Protein AF-A0A822DIX0-F1 (afdb_monomer_lite)

Structure (mmCIF, N/CA/C/O backbone):
data_AF-A0A822DIX0-F1
#
_entry.id   AF-A0A822DIX0-F1
#
loop_
_atom_site.group_PDB
_atom_site.id
_atom_site.type_symbol
_atom_site.label_atom_id
_atom_site.label_alt_id
_atom_site.label_comp_id
_atom_site.label_asym_id
_atom_site.label_entity_id
_atom_site.label_seq_id
_atom_site.pdbx_PDB_ins_code
_atom_site.Cartn_x
_atom_site.Cartn_y
_atom_site.Cartn_z
_atom_site.occupancy
_atom_site.B_iso_or_equiv
_atom_site.auth_seq_id
_atom_site.auth_comp_id
_atom_site.auth_asym_id
_atom_site.auth_atom_id
_atom_site.pdbx_PDB_model_num
ATOM 1 N N . MET A 1 1 ? 8.328 6.422 -9.861 1.00 87.44 1 MET A N 1
ATOM 2 C CA . MET A 1 1 ? 7.036 5.882 -9.367 1.00 87.44 1 MET A CA 1
ATOM 3 C C . MET A 1 1 ? 5.861 6.855 -9.439 1.00 87.44 1 MET A C 1
ATOM 5 O O . MET A 1 1 ? 4.856 6.471 -10.015 1.00 87.44 1 MET A O 1
ATOM 9 N N . LYS A 1 2 ? 5.927 8.086 -8.893 1.00 89.56 2 LYS A N 1
ATOM 10 C CA . LYS A 1 2 ? 4.763 9.004 -8.893 1.00 89.56 2 LYS A CA 1
ATOM 11 C C . LYS A 1 2 ? 4.157 9.235 -10.283 1.00 89.56 2 LYS A C 1
ATOM 13 O O . LYS A 1 2 ? 2.970 9.009 -10.456 1.00 89.56 2 LYS A O 1
ATOM 18 N N . ASN A 1 3 ? 4.995 9.565 -11.266 1.00 94.19 3 ASN A N 1
ATOM 19 C CA . ASN A 1 3 ? 4.568 9.757 -12.654 1.00 94.19 3 ASN A CA 1
ATOM 20 C C . ASN A 1 3 ? 3.823 8.533 -13.235 1.00 94.19 3 ASN A C 1
ATOM 22 O O . ASN A 1 3 ? 2.795 8.702 -13.878 1.00 94.19 3 ASN A O 1
ATOM 26 N N . LEU A 1 4 ? 4.290 7.310 -12.945 1.00 95.88 4 LEU A N 1
ATOM 27 C CA . LEU A 1 4 ? 3.634 6.070 -13.386 1.00 95.88 4 LEU A CA 1
ATOM 28 C C . LEU A 1 4 ? 2.249 5.909 -12.742 1.00 95.88 4 LEU A C 1
ATOM 30 O O . LEU A 1 4 ? 1.285 5.598 -13.433 1.00 95.88 4 LEU A O 1
ATOM 34 N N . ASN A 1 5 ? 2.119 6.190 -11.443 1.00 93.38 5 ASN A N 1
ATOM 35 C CA . ASN A 1 5 ? 0.822 6.142 -10.758 1.00 93.38 5 ASN A CA 1
ATOM 36 C C . ASN A 1 5 ? -0.149 7.211 -11.261 1.00 93.38 5 ASN A C 1
ATOM 38 O O . ASN A 1 5 ? -1.331 6.916 -11.417 1.00 93.38 5 ASN A O 1
ATOM 42 N N . ASP A 1 6 ? 0.341 8.422 -11.538 1.00 95.56 6 ASP A N 1
ATOM 43 C CA . ASP A 1 6 ? -0.469 9.505 -12.107 1.00 95.56 6 ASP A CA 1
ATOM 44 C C . ASP A 1 6 ? -1.025 9.102 -13.493 1.00 95.56 6 ASP A C 1
ATOM 46 O O . ASP A 1 6 ? -2.139 9.473 -13.855 1.00 95.56 6 ASP A O 1
ATOM 50 N N . ARG A 1 7 ? -0.289 8.260 -14.235 1.00 97.25 7 ARG A N 1
ATOM 51 C CA . ARG A 1 7 ? -0.699 7.655 -15.517 1.00 97.25 7 ARG A CA 1
ATOM 52 C C . ARG A 1 7 ? -1.473 6.339 -15.380 1.00 97.25 7 ARG A C 1
ATOM 54 O O . ARG A 1 7 ? -1.798 5.719 -16.387 1.00 97.25 7 ARG A O 1
ATOM 61 N N . LYS A 1 8 ? -1.779 5.903 -14.153 1.00 97.06 8 LYS A N 1
ATOM 62 C CA . LYS A 1 8 ? -2.421 4.612 -13.836 1.00 97.06 8 LYS A CA 1
ATOM 63 C C . LYS A 1 8 ? -1.625 3.375 -14.283 1.00 97.06 8 LYS A C 1
ATOM 65 O O . LYS A 1 8 ? -2.162 2.273 -14.366 1.00 97.06 8 LYS A O 1
ATOM 70 N N . GLU A 1 9 ? -0.322 3.522 -14.509 1.00 98.06 9 GLU A N 1
ATOM 71 C CA . GLU A 1 9 ? 0.604 2.441 -14.863 1.00 98.06 9 GLU A CA 1
ATOM 72 C C . GLU A 1 9 ? 1.092 1.697 -13.603 1.00 98.06 9 GLU A C 1
ATOM 74 O O . GLU A 1 9 ? 2.290 1.546 -13.361 1.00 98.06 9 GLU A O 1
ATOM 79 N N . TYR A 1 10 ? 0.154 1.240 -12.768 1.00 98.00 10 TYR A N 1
ATOM 80 C CA . TYR A 1 10 ? 0.437 0.737 -11.417 1.00 98.00 10 TYR A CA 1
ATOM 81 C C . TYR A 1 10 ? 1.331 -0.506 -11.393 1.00 98.00 10 TYR A C 1
ATOM 83 O O . TYR A 1 10 ? 2.201 -0.610 -10.534 1.00 98.00 10 TYR A O 1
ATOM 91 N N . ARG A 1 11 ? 1.162 -1.436 -12.345 1.00 98.06 11 ARG A N 1
ATOM 92 C CA . ARG A 1 11 ? 2.018 -2.634 -12.431 1.00 98.06 11 ARG A CA 1
ATOM 93 C C . ARG A 1 11 ? 3.474 -2.256 -12.700 1.00 98.06 11 ARG A C 1
ATOM 95 O O . ARG A 1 11 ? 4.337 -2.641 -11.929 1.00 98.06 11 ARG A O 1
ATOM 102 N N . LYS A 1 12 ? 3.722 -1.374 -13.675 1.00 98.19 12 LYS A N 1
ATOM 103 C CA . LYS A 1 12 ? 5.071 -0.852 -13.953 1.00 98.19 12 LYS A CA 1
ATOM 104 C C . LYS A 1 12 ? 5.654 -0.087 -12.766 1.00 98.19 12 LYS A C 1
ATOM 106 O O . LYS A 1 12 ? 6.859 -0.116 -12.538 1.00 98.19 12 LYS A O 1
ATOM 111 N N . ALA A 1 13 ? 4.813 0.625 -12.012 1.00 98.00 13 ALA A N 1
ATOM 112 C CA . ALA A 1 13 ? 5.256 1.283 -10.791 1.00 98.00 13 ALA A CA 1
ATOM 113 C C . ALA A 1 13 ? 5.739 0.265 -9.747 1.00 98.00 13 ALA A C 1
ATOM 115 O O . ALA A 1 13 ? 6.766 0.510 -9.117 1.00 98.00 13 ALA A O 1
ATOM 116 N N . LEU A 1 14 ? 5.035 -0.860 -9.590 1.00 98.19 14 LEU A N 1
ATOM 117 C CA . LEU A 1 14 ? 5.433 -1.950 -8.699 1.00 98.19 14 LEU A CA 1
ATOM 118 C C . LEU A 1 14 ? 6.669 -2.703 -9.201 1.00 98.19 14 LEU A C 1
ATOM 120 O O . LEU A 1 14 ? 7.543 -3.000 -8.394 1.00 98.19 14 LEU A O 1
ATOM 124 N N . ASP A 1 15 ? 6.800 -2.931 -10.507 1.00 97.56 15 ASP A N 1
ATOM 125 C CA . ASP A 1 15 ? 8.010 -3.528 -11.086 1.00 97.56 15 ASP A CA 1
ATOM 126 C C . ASP A 1 15 ? 9.241 -2.669 -10.753 1.00 97.56 15 ASP A C 1
ATOM 128 O O . ASP A 1 15 ? 10.237 -3.164 -10.226 1.00 97.56 15 ASP A O 1
ATOM 132 N N . LEU A 1 16 ? 9.132 -1.347 -10.948 1.00 96.25 16 LEU A N 1
ATOM 133 C CA . LEU A 1 16 ? 10.181 -0.392 -10.586 1.00 96.25 16 LEU A CA 1
ATOM 134 C C . LEU A 1 16 ? 10.450 -0.362 -9.072 1.00 96.25 16 LEU A C 1
ATOM 136 O O . LEU A 1 16 ? 11.597 -0.211 -8.654 1.00 96.25 16 LEU A O 1
ATOM 140 N N . PHE A 1 17 ? 9.404 -0.476 -8.247 1.00 96.38 17 PHE A N 1
ATOM 141 C CA . PHE A 1 17 ? 9.546 -0.563 -6.794 1.00 96.38 17 PHE A CA 1
ATOM 142 C C . PHE A 1 17 ? 10.389 -1.776 -6.402 1.00 96.38 17 PHE A C 1
ATOM 144 O O . PHE A 1 17 ? 11.367 -1.618 -5.676 1.00 96.38 17 PHE A O 1
ATOM 151 N N . TYR A 1 18 ? 10.042 -2.962 -6.903 1.00 96.06 18 TYR A N 1
ATOM 152 C CA . TYR A 1 18 ? 10.745 -4.196 -6.571 1.00 96.06 18 TYR A CA 1
ATOM 153 C C . TYR A 1 18 ? 12.172 -4.217 -7.111 1.00 96.06 18 TYR A C 1
ATOM 155 O O . TYR A 1 18 ? 13.079 -4.654 -6.406 1.00 96.06 18 TYR A O 1
ATOM 163 N N . GLU A 1 19 ? 12.401 -3.689 -8.314 1.00 95.19 19 GLU A N 1
ATOM 164 C CA . GLU A 1 19 ? 13.752 -3.539 -8.854 1.00 95.19 19 GLU A CA 1
ATOM 165 C C . GLU A 1 19 ? 14.619 -2.656 -7.943 1.00 95.19 19 GLU A C 1
ATOM 167 O O . GLU A 1 19 ? 15.758 -3.002 -7.620 1.00 95.19 19 GLU A O 1
ATOM 172 N N . TYR A 1 20 ? 14.076 -1.521 -7.493 1.00 93.12 20 TYR A N 1
ATOM 173 C CA . TYR A 1 20 ? 14.794 -0.603 -6.617 1.00 93.12 20 TYR A CA 1
ATOM 174 C C . TYR A 1 20 ? 15.011 -1.192 -5.217 1.00 93.12 20 TYR A C 1
ATOM 176 O O . TYR A 1 20 ? 16.105 -1.085 -4.665 1.00 93.12 20 TYR A O 1
ATOM 184 N N . GLU A 1 21 ? 14.003 -1.870 -4.670 1.00 93.75 21 GLU A N 1
ATOM 185 C CA . GLU A 1 21 ? 14.070 -2.542 -3.372 1.00 93.75 21 GLU A CA 1
ATOM 186 C C . GLU A 1 21 ? 15.112 -3.667 -3.367 1.00 93.75 21 GLU A C 1
ATOM 188 O O . GLU A 1 21 ? 15.870 -3.797 -2.407 1.00 93.75 21 GLU A O 1
ATOM 193 N N . HIS A 1 22 ? 15.196 -4.440 -4.452 1.00 93.69 22 HIS A N 1
ATOM 194 C CA . HIS A 1 22 ? 16.198 -5.488 -4.622 1.00 93.69 22 HIS A CA 1
ATOM 195 C C . HIS A 1 22 ? 17.619 -4.914 -4.700 1.00 93.69 22 HIS A C 1
ATOM 197 O O . HIS A 1 22 ? 18.549 -5.484 -4.136 1.00 93.69 22 HIS A O 1
ATOM 203 N N . LYS A 1 23 ? 17.799 -3.780 -5.389 1.00 93.31 23 LYS A N 1
ATOM 204 C CA . LYS A 1 23 ? 19.115 -3.148 -5.557 1.00 93.31 23 LYS A CA 1
ATOM 205 C C . LYS A 1 23 ? 19.593 -2.428 -4.296 1.00 93.31 23 LYS A C 1
ATOM 207 O O . LYS A 1 23 ? 20.766 -2.528 -3.966 1.00 93.31 23 LYS A O 1
ATOM 212 N N . ASN A 1 24 ? 18.716 -1.679 -3.622 1.00 90.75 24 ASN A N 1
ATOM 213 C CA . ASN A 1 24 ? 19.090 -0.773 -2.529 1.00 90.75 24 ASN A CA 1
ATOM 214 C C . ASN A 1 24 ? 17.975 -0.646 -1.477 1.00 90.75 24 ASN A C 1
ATOM 216 O O . ASN A 1 24 ? 17.424 0.437 -1.262 1.00 90.75 24 ASN A O 1
ATOM 220 N N . LYS A 1 25 ? 17.645 -1.748 -0.794 1.00 83.19 25 LYS A N 1
ATOM 221 C CA . LYS A 1 25 ? 16.556 -1.809 0.200 1.00 83.19 25 LYS A CA 1
ATOM 222 C C . LYS A 1 25 ? 16.599 -0.692 1.256 1.00 83.19 25 LYS A C 1
ATOM 224 O O . LYS A 1 25 ? 15.554 -0.130 1.577 1.00 83.19 25 LYS A O 1
ATOM 229 N N . GLU A 1 26 ? 17.782 -0.355 1.768 1.00 85.06 26 GLU A N 1
ATOM 230 C CA . GLU A 1 26 ? 17.965 0.670 2.811 1.00 85.06 26 GLU A CA 1
ATOM 231 C C . GLU A 1 26 ? 17.688 2.100 2.312 1.00 85.06 26 GLU A C 1
ATOM 233 O O . GLU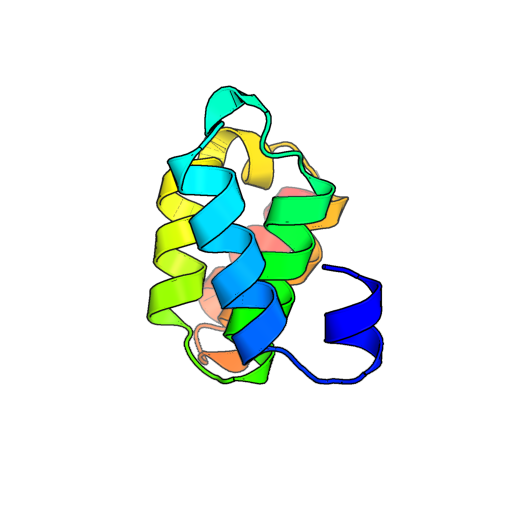 A 1 26 ? 17.362 2.983 3.100 1.00 85.06 26 GLU A O 1
ATOM 238 N N . MET A 1 27 ? 17.756 2.337 0.996 1.00 88.69 27 MET A N 1
ATOM 239 C CA . MET A 1 27 ? 17.514 3.656 0.393 1.00 88.69 27 MET A CA 1
ATOM 240 C C . MET A 1 27 ? 16.059 3.870 -0.042 1.00 88.69 27 MET A C 1
ATOM 242 O O . MET A 1 27 ? 15.709 4.936 -0.553 1.00 88.69 27 MET A O 1
ATOM 246 N N . ILE A 1 28 ? 15.188 2.876 0.158 1.00 93.19 28 ILE A N 1
ATOM 247 C CA . ILE A 1 28 ? 13.753 3.014 -0.098 1.00 93.19 28 ILE A CA 1
ATOM 248 C C . ILE A 1 28 ? 13.228 4.176 0.741 1.00 93.19 28 ILE A C 1
ATOM 250 O O . ILE A 1 28 ? 13.297 4.132 1.964 1.00 93.19 28 I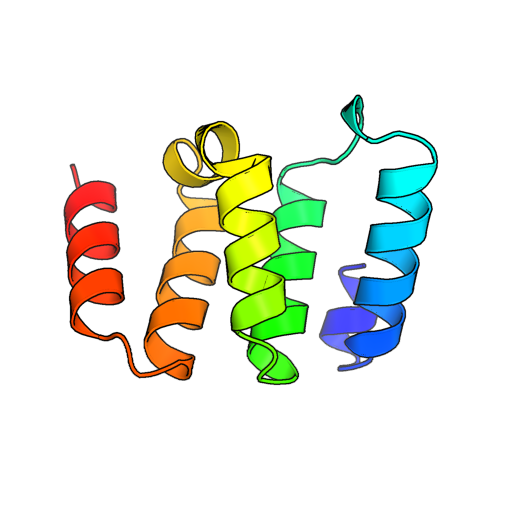LE A O 1
ATOM 254 N N . SER A 1 29 ? 12.688 5.216 0.108 1.00 93.25 29 SER A N 1
ATOM 255 C CA . SER A 1 29 ? 12.133 6.377 0.810 1.00 93.25 29 SER A CA 1
ATOM 256 C C . SER A 1 29 ? 10.658 6.182 1.169 1.00 93.25 29 SER A C 1
ATOM 258 O O . SER A 1 29 ? 9.945 5.378 0.568 1.00 93.25 29 SER A O 1
ATOM 260 N N . ASP A 1 30 ? 10.173 6.968 2.128 1.00 93.25 30 ASP A N 1
ATOM 261 C CA . ASP A 1 30 ? 8.769 6.956 2.559 1.00 93.25 30 ASP A CA 1
ATOM 262 C C . ASP A 1 30 ? 7.806 7.282 1.408 1.00 93.25 30 ASP A C 1
ATOM 264 O O . ASP A 1 30 ? 6.728 6.701 1.287 1.00 93.25 30 ASP A O 1
ATOM 268 N N . VAL A 1 31 ? 8.230 8.161 0.494 1.00 93.25 31 VAL A N 1
ATOM 269 C CA . VAL A 1 31 ? 7.483 8.489 -0.728 1.00 93.25 31 VAL A CA 1
ATOM 270 C C . VAL A 1 31 ? 7.357 7.266 -1.636 1.00 93.25 31 VAL A C 1
ATOM 272 O O . VAL A 1 31 ? 6.287 7.024 -2.193 1.00 93.25 31 VAL A O 1
ATOM 275 N N . VAL A 1 32 ? 8.426 6.483 -1.787 1.00 94.81 32 VAL A N 1
ATOM 276 C CA . VAL A 1 32 ? 8.425 5.261 -2.603 1.00 94.81 32 VAL A CA 1
ATOM 277 C C . VAL A 1 32 ? 7.488 4.212 -1.999 1.00 94.81 32 VAL A C 1
ATOM 279 O O . VAL A 1 32 ? 6.649 3.676 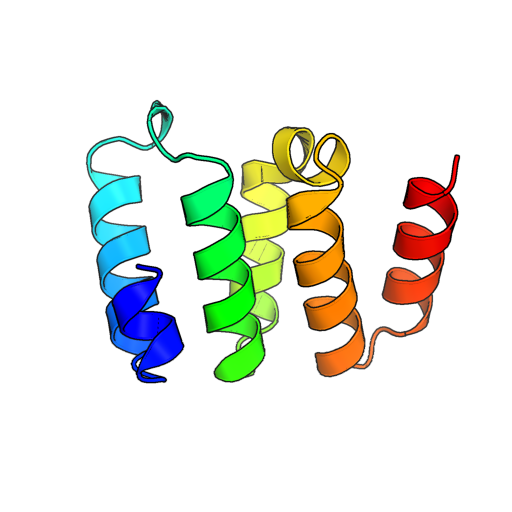-2.724 1.00 94.81 32 VAL A O 1
ATOM 282 N N . ILE A 1 33 ? 7.535 4.007 -0.677 1.00 95.38 33 ILE A N 1
ATOM 283 C CA . ILE A 1 33 ? 6.609 3.119 0.051 1.00 95.38 33 ILE A CA 1
ATOM 284 C C . ILE A 1 33 ? 5.158 3.569 -0.152 1.00 95.38 33 ILE A C 1
ATOM 286 O O . ILE A 1 33 ? 4.303 2.767 -0.528 1.00 95.38 33 ILE A O 1
ATOM 290 N N . ASN A 1 34 ? 4.875 4.864 0.023 1.00 95.88 34 ASN A N 1
ATOM 291 C CA . ASN A 1 34 ? 3.534 5.412 -0.167 1.00 95.88 34 ASN A CA 1
ATOM 292 C C . ASN A 1 34 ? 3.002 5.168 -1.587 1.00 95.88 34 ASN A C 1
ATOM 294 O O . ASN A 1 34 ? 1.845 4.793 -1.781 1.00 95.88 34 ASN A O 1
ATOM 298 N N . GLN A 1 35 ? 3.849 5.363 -2.602 1.00 96.94 35 GLN A N 1
ATOM 299 C CA . GLN A 1 35 ? 3.465 5.111 -3.987 1.00 96.94 35 GLN A CA 1
ATOM 300 C C . GLN A 1 35 ? 3.273 3.616 -4.274 1.00 96.94 35 GLN A C 1
ATOM 302 O O . GLN A 1 35 ? 2.382 3.279 -5.056 1.00 96.94 35 GLN A O 1
ATOM 307 N N . ALA A 1 36 ? 4.037 2.722 -3.644 1.00 97.44 36 ALA A N 1
ATOM 308 C CA . ALA A 1 36 ? 3.821 1.280 -3.752 1.00 97.44 36 ALA A CA 1
ATOM 309 C C . ALA A 1 36 ? 2.467 0.877 -3.153 1.00 97.44 36 ALA A C 1
ATOM 311 O O . ALA A 1 36 ? 1.665 0.261 -3.851 1.00 97.44 36 ALA A O 1
ATOM 312 N N . LEU A 1 37 ? 2.153 1.324 -1.929 1.00 97.19 37 LEU A N 1
ATOM 313 C CA . LEU A 1 37 ? 0.858 1.065 -1.283 1.00 97.19 37 LEU A CA 1
ATOM 314 C C . LEU A 1 37 ? -0.315 1.536 -2.149 1.00 97.19 37 LEU A C 1
ATOM 316 O O . LEU A 1 37 ? -1.236 0.767 -2.407 1.00 97.19 37 LEU A O 1
ATOM 320 N N . LYS A 1 38 ? -0.249 2.760 -2.692 1.00 96.88 38 LYS A N 1
ATOM 321 C CA . LYS A 1 38 ? -1.268 3.254 -3.635 1.00 96.88 38 LYS A CA 1
ATOM 322 C C . LYS A 1 38 ? -1.410 2.358 -4.864 1.00 96.88 38 LYS A C 1
ATOM 324 O O . LYS A 1 38 ? -2.529 2.161 -5.332 1.00 96.88 38 LYS A O 1
ATOM 329 N N . SER A 1 39 ? -0.305 1.844 -5.400 1.00 98.19 39 SER A N 1
ATOM 330 C CA . SER A 1 39 ? -0.329 0.970 -6.580 1.00 98.19 39 SER A CA 1
ATOM 331 C C . SER A 1 39 ? -1.032 -0.348 -6.267 1.00 98.19 39 SER A C 1
ATOM 333 O O . SER A 1 39 ? -1.961 -0.703 -6.987 1.00 98.19 39 SER A O 1
ATOM 335 N N . PHE A 1 40 ? -0.664 -1.005 -5.159 1.00 98.38 40 PHE A N 1
ATOM 336 C CA . PHE A 1 40 ? -1.310 -2.227 -4.665 1.00 98.38 40 PHE A CA 1
ATOM 337 C C . PHE A 1 40 ? -2.816 -2.050 -4.477 1.00 98.38 40 PHE A C 1
ATOM 339 O O . PHE A 1 40 ? -3.602 -2.838 -5.004 1.00 98.38 40 PHE A O 1
ATOM 346 N N . THR A 1 41 ? -3.227 -0.966 -3.813 1.00 97.62 41 THR A N 1
ATOM 347 C CA . THR A 1 41 ? -4.645 -0.651 -3.613 1.00 97.62 41 THR A CA 1
ATOM 348 C C . THR A 1 41 ? -5.389 -0.496 -4.941 1.00 97.62 41 THR A C 1
ATOM 350 O O . THR A 1 41 ? -6.468 -1.060 -5.106 1.00 97.62 41 THR A O 1
ATOM 353 N N . ASN A 1 42 ? -4.820 0.222 -5.918 1.00 97.62 42 ASN A N 1
ATOM 354 C CA . ASN A 1 42 ? -5.485 0.461 -7.206 1.00 97.62 42 ASN A CA 1
ATOM 355 C C . ASN A 1 42 ? -5.605 -0.799 -8.076 1.00 97.62 42 ASN A C 1
ATOM 357 O O . ASN A 1 42 ? -6.569 -0.922 -8.830 1.00 97.62 42 ASN A O 1
ATOM 361 N N . ILE A 1 43 ? -4.664 -1.742 -7.975 1.00 97.75 43 ILE A N 1
ATOM 362 C CA . ILE A 1 43 ? -4.759 -3.032 -8.681 1.00 97.75 43 ILE A CA 1
ATOM 363 C C . ILE A 1 43 ? -5.508 -4.104 -7.878 1.00 97.75 43 ILE A C 1
ATOM 365 O O . ILE A 1 43 ? -5.593 -5.241 -8.335 1.00 97.75 43 ILE A O 1
ATOM 369 N N . LYS A 1 44 ? -6.053 -3.745 -6.706 1.00 97.19 44 LYS A N 1
ATOM 370 C CA . LYS A 1 44 ? -6.751 -4.637 -5.766 1.00 97.19 44 LYS A CA 1
ATOM 371 C C . LYS A 1 44 ? -5.901 -5.809 -5.259 1.00 97.19 44 LYS A C 1
ATOM 373 O O . LYS A 1 44 ? -6.435 -6.829 -4.833 1.00 97.19 44 LYS A O 1
ATOM 378 N N . ASP A 1 45 ? -4.580 -5.654 -5.267 1.00 98.00 45 ASP A N 1
ATOM 379 C CA . ASP A 1 45 ? -3.657 -6.607 -4.650 1.00 98.00 45 ASP A CA 1
ATOM 380 C C . ASP A 1 45 ? -3.381 -6.183 -3.204 1.00 98.00 45 ASP A C 1
ATOM 382 O O . ASP A 1 45 ? -2.351 -5.601 -2.853 1.00 98.00 45 ASP A O 1
ATOM 386 N N . PHE A 1 46 ? -4.372 -6.431 -2.352 1.00 96.94 46 PHE A N 1
ATOM 387 C CA . PHE A 1 46 ? -4.322 -6.026 -0.950 1.00 96.94 46 PHE A CA 1
ATOM 388 C C . PHE A 1 46 ? -3.297 -6.832 -0.156 1.00 96.94 46 PHE A C 1
ATOM 390 O O . PHE A 1 46 ? -2.648 -6.283 0.729 1.00 96.94 46 PHE A O 1
ATOM 397 N N . GLN A 1 47 ? -3.105 -8.112 -0.488 1.00 96.38 47 GLN A N 1
ATOM 398 C CA . GLN A 1 47 ? -2.115 -8.955 0.183 1.00 96.38 47 GLN A CA 1
ATOM 399 C C . GLN A 1 47 ? -0.693 -8.452 -0.082 1.00 96.38 47 GLN A C 1
ATOM 401 O O . GLN A 1 47 ? 0.092 -8.339 0.861 1.00 96.38 47 GLN A O 1
ATOM 406 N N . GLY A 1 48 ? -0.385 -8.058 -1.323 1.00 97.12 48 GLY A N 1
ATOM 407 C CA . GLY A 1 48 ? 0.883 -7.417 -1.661 1.00 97.12 48 GLY A CA 1
ATOM 408 C C . GLY A 1 48 ? 1.107 -6.123 -0.875 1.00 97.12 48 GLY A C 1
ATOM 409 O O . GLY A 1 48 ? 2.151 -5.946 -0.243 1.00 97.12 48 GLY A O 1
ATOM 410 N N . GLY A 1 49 ? 0.100 -5.250 -0.800 1.00 96.81 49 GLY A N 1
ATOM 411 C CA . GLY A 1 49 ? 0.220 -4.015 -0.023 1.00 96.81 49 GLY A CA 1
ATOM 412 C C . GLY A 1 49 ? 0.351 -4.242 1.492 1.00 96.81 49 GLY A C 1
ATOM 413 O O . GLY A 1 49 ? 1.148 -3.563 2.140 1.00 96.81 49 GLY A O 1
ATOM 414 N N . LEU A 1 50 ? -0.338 -5.239 2.062 1.00 95.50 50 LEU A N 1
ATOM 415 C CA . LEU A 1 50 ? -0.173 -5.630 3.470 1.00 95.50 50 LEU A CA 1
ATOM 416 C C . LEU A 1 50 ? 1.203 -6.239 3.752 1.00 95.50 50 LEU A C 1
ATOM 418 O O . LEU A 1 50 ? 1.769 -6.012 4.824 1.00 95.50 50 LEU A O 1
ATOM 422 N N . HIS A 1 51 ? 1.770 -6.975 2.797 1.00 96.44 51 HIS A N 1
ATOM 423 C CA . HIS A 1 51 ? 3.137 -7.473 2.898 1.00 96.44 51 HIS A CA 1
ATOM 424 C C . HIS A 1 51 ? 4.142 -6.314 2.984 1.00 96.44 51 HIS A C 1
ATOM 426 O O . HIS A 1 51 ? 5.005 -6.316 3.866 1.00 96.44 51 HIS A O 1
ATOM 432 N N . ILE A 1 52 ? 3.991 -5.289 2.135 1.00 94.69 52 ILE A N 1
ATOM 433 C CA . ILE A 1 52 ? 4.808 -4.068 2.209 1.00 94.69 52 ILE A CA 1
ATOM 434 C C . ILE A 1 52 ? 4.600 -3.346 3.540 1.00 94.69 52 ILE A C 1
ATOM 436 O O . ILE A 1 52 ? 5.583 -2.947 4.164 1.00 94.69 52 ILE A O 1
ATOM 440 N N . PHE A 1 53 ? 3.357 -3.235 4.020 1.00 93.69 53 PHE A N 1
ATOM 441 C CA . PHE A 1 53 ? 3.093 -2.656 5.335 1.00 93.69 53 PHE A CA 1
ATOM 442 C C . PHE A 1 53 ? 3.860 -3.382 6.442 1.00 93.69 53 PHE A C 1
ATOM 444 O O . PHE A 1 53 ? 4.588 -2.747 7.196 1.00 93.69 53 PHE A O 1
ATOM 451 N N . LYS A 1 54 ? 3.768 -4.714 6.502 1.00 94.56 54 LYS A N 1
ATOM 452 C CA . LYS A 1 54 ? 4.474 -5.517 7.507 1.00 94.56 54 LYS A CA 1
ATOM 453 C C . LYS A 1 54 ? 5.993 -5.345 7.423 1.00 94.56 54 LYS A C 1
ATOM 455 O O . LYS A 1 54 ? 6.662 -5.306 8.450 1.00 94.56 54 LYS A O 1
ATOM 460 N N . LYS A 1 55 ? 6.541 -5.246 6.210 1.00 94.19 55 LYS A N 1
ATOM 461 C CA . LYS A 1 55 ? 7.982 -5.082 5.970 1.00 94.19 55 LYS A CA 1
ATOM 462 C C . LYS A 1 55 ? 8.515 -3.721 6.429 1.00 94.19 55 LYS A C 1
ATOM 464 O O . LYS A 1 55 ? 9.668 -3.641 6.845 1.00 94.19 55 LYS A O 1
ATOM 469 N N . TYR A 1 56 ? 7.689 -2.678 6.363 1.00 93.38 56 TYR A N 1
ATOM 470 C CA . TYR A 1 56 ? 8.058 -1.294 6.674 1.00 93.38 56 TYR A CA 1
ATOM 471 C C . TYR A 1 56 ? 7.225 -0.689 7.815 1.00 93.38 56 TYR A C 1
ATOM 473 O O . TYR A 1 56 ? 7.058 0.530 7.875 1.00 93.38 56 TYR A O 1
ATOM 481 N N . SER A 1 57 ? 6.698 -1.520 8.718 1.00 91.25 57 SER A N 1
ATOM 482 C CA . SER A 1 57 ? 5.682 -1.115 9.699 1.00 91.25 57 SER A CA 1
ATOM 483 C C . SER A 1 57 ? 6.131 0.060 10.561 1.00 91.25 57 SER A C 1
ATOM 485 O O . SER A 1 57 ? 5.417 1.052 10.643 1.00 91.25 57 SER A O 1
ATOM 487 N N . SER A 1 58 ? 7.357 0.020 11.090 1.00 90.25 58 SER A N 1
ATOM 488 C CA . SER A 1 58 ? 7.918 1.092 11.923 1.00 90.25 58 SER A CA 1
ATOM 489 C C . SER A 1 58 ? 7.975 2.446 11.213 1.00 90.25 58 SER A C 1
ATOM 491 O O . SER A 1 58 ? 7.815 3.485 11.843 1.00 90.25 58 SER A O 1
ATOM 493 N N . ARG A 1 59 ? 8.190 2.460 9.897 1.00 90.56 59 ARG A N 1
ATOM 494 C CA . ARG A 1 59 ? 8.240 3.696 9.105 1.00 90.56 59 ARG A CA 1
ATOM 495 C C . ARG A 1 59 ? 6.848 4.199 8.766 1.00 90.56 59 ARG A C 1
ATOM 497 O O . ARG A 1 59 ? 6.608 5.398 8.770 1.00 90.56 59 ARG A O 1
ATOM 504 N N . ILE A 1 60 ? 5.933 3.278 8.479 1.00 89.50 60 ILE A N 1
ATOM 505 C CA . ILE A 1 60 ? 4.559 3.607 8.101 1.00 89.50 60 ILE A CA 1
ATOM 506 C C . ILE A 1 60 ? 3.775 4.111 9.310 1.00 89.50 60 ILE A C 1
ATOM 508 O O . ILE A 1 60 ? 3.108 5.132 9.205 1.00 89.50 60 ILE A O 1
ATOM 512 N N . GLU A 1 61 ? 3.886 3.441 10.455 1.00 86.25 61 GLU A N 1
ATOM 513 C CA . GLU A 1 61 ? 3.164 3.798 11.682 1.00 86.25 61 GLU A CA 1
ATOM 514 C C . GLU A 1 61 ? 3.598 5.151 12.260 1.00 86.25 61 GLU A C 1
ATOM 516 O O . GLU A 1 61 ? 2.800 5.809 12.915 1.00 86.25 61 GLU A O 1
ATOM 521 N N . ASN A 1 62 ? 4.822 5.600 11.967 1.00 86.38 62 ASN A N 1
ATOM 522 C CA . ASN A 1 62 ? 5.340 6.899 12.407 1.00 86.38 62 ASN A CA 1
ATOM 523 C C . ASN A 1 62 ? 5.189 8.011 11.356 1.00 86.38 62 ASN A C 1
ATOM 52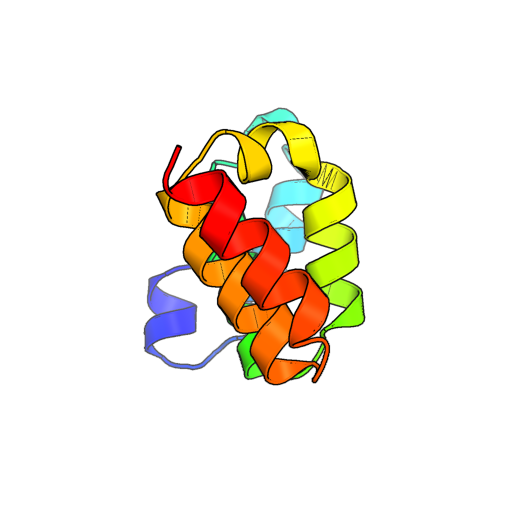5 O O . ASN A 1 62 ? 5.658 9.129 11.570 1.00 86.38 62 ASN A O 1
ATOM 529 N N . ASN A 1 63 ? 4.565 7.728 10.207 1.00 88.75 63 ASN A N 1
ATOM 530 C CA . ASN A 1 63 ? 4.442 8.690 9.120 1.00 88.75 63 ASN A CA 1
ATOM 531 C C . ASN A 1 63 ? 2.980 8.889 8.693 1.00 88.75 63 ASN A C 1
ATOM 533 O O . ASN A 1 63 ? 2.438 8.149 7.866 1.00 88.75 63 ASN A O 1
ATOM 537 N N . ASN A 1 64 ? 2.381 9.980 9.179 1.00 85.56 64 ASN A N 1
ATOM 538 C CA . ASN A 1 64 ? 1.005 10.388 8.870 1.00 85.56 64 ASN A CA 1
ATOM 539 C C . ASN A 1 64 ? 0.712 10.489 7.363 1.00 85.56 64 ASN A C 1
ATOM 541 O O . ASN A 1 64 ? -0.415 10.240 6.933 1.00 85.56 64 ASN A O 1
ATOM 545 N N . TYR A 1 65 ? 1.717 10.800 6.538 1.00 86.00 65 TYR A N 1
ATOM 546 C CA . TYR A 1 65 ? 1.556 10.853 5.085 1.00 86.00 65 TYR A CA 1
ATOM 547 C C . TYR A 1 65 ? 1.336 9.464 4.465 1.00 86.00 65 TYR A C 1
ATOM 549 O O . TYR A 1 65 ? 0.588 9.335 3.493 1.00 86.00 65 TYR A O 1
ATOM 557 N N . ILE A 1 66 ? 1.963 8.420 5.015 1.00 93.19 66 ILE A N 1
ATOM 558 C CA . ILE A 1 66 ? 1.817 7.045 4.518 1.00 93.19 66 ILE A CA 1
ATOM 559 C C . ILE A 1 66 ? 0.583 6.368 5.126 1.00 93.19 66 ILE A C 1
ATOM 561 O O . ILE A 1 66 ? -0.091 5.597 4.437 1.00 93.19 66 ILE A O 1
ATOM 565 N N . ILE A 1 67 ? 0.245 6.697 6.380 1.00 92.56 67 ILE A N 1
ATOM 566 C CA . ILE A 1 67 ? -0.926 6.160 7.091 1.00 92.56 67 ILE A CA 1
ATOM 567 C C . ILE A 1 67 ? -2.211 6.310 6.271 1.00 92.56 67 ILE A C 1
ATOM 569 O O . ILE A 1 67 ? -2.988 5.361 6.183 1.00 92.56 67 ILE A O 1
ATOM 573 N N . ALA A 1 68 ? -2.421 7.446 5.601 1.00 93.00 68 ALA A N 1
ATOM 574 C CA . ALA A 1 68 ? -3.603 7.650 4.762 1.00 93.00 68 ALA A CA 1
ATOM 575 C C . ALA A 1 68 ? -3.736 6.592 3.645 1.00 93.00 68 ALA A C 1
ATOM 577 O O . ALA A 1 68 ? -4.835 6.107 3.369 1.00 93.00 68 ALA A O 1
ATOM 578 N N . SER A 1 69 ? -2.623 6.184 3.027 1.00 94.44 69 SER A N 1
ATOM 579 C CA . SER A 1 69 ? -2.628 5.126 2.009 1.00 94.44 69 SER A CA 1
ATOM 580 C C . SER A 1 69 ? -2.866 3.742 2.607 1.00 94.44 69 SER A C 1
ATOM 582 O O . SER A 1 69 ? -3.506 2.913 1.961 1.00 94.44 69 SER A O 1
ATOM 584 N N . LEU A 1 70 ? -2.395 3.493 3.832 1.00 95.25 70 LEU A N 1
ATOM 585 C CA . LEU A 1 70 ? -2.673 2.254 4.561 1.00 95.25 70 LEU A CA 1
ATOM 586 C C . LEU A 1 70 ? -4.156 2.143 4.944 1.00 95.25 70 LEU A C 1
ATOM 588 O O . LEU A 1 70 ? -4.763 1.097 4.729 1.00 9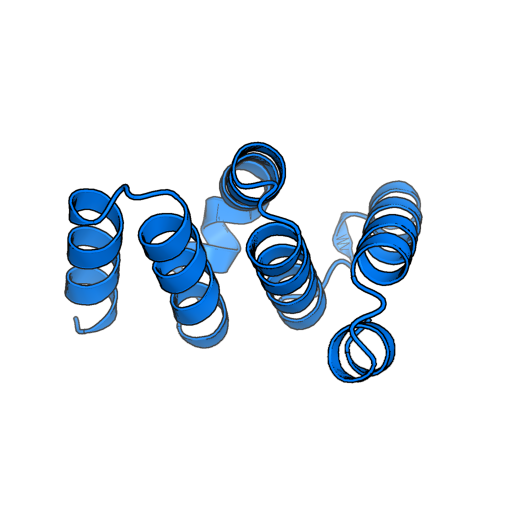5.25 70 LEU A O 1
ATOM 592 N N . ILE A 1 71 ? -4.755 3.225 5.450 1.00 95.31 71 ILE A N 1
ATOM 593 C 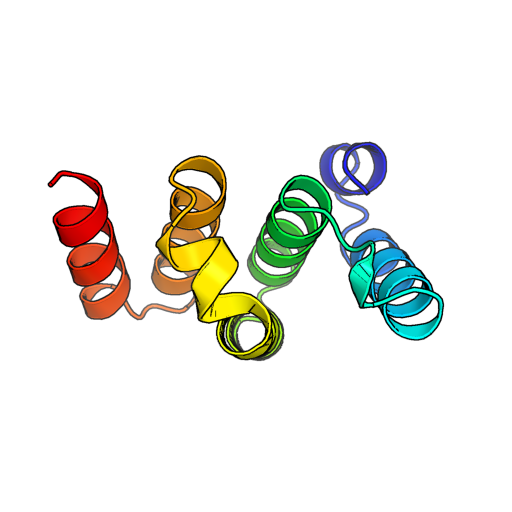CA . ILE A 1 71 ? -6.197 3.303 5.731 1.00 95.31 71 ILE A CA 1
ATOM 594 C C . ILE A 1 71 ? -6.979 3.019 4.449 1.00 95.31 71 ILE A C 1
ATOM 596 O O . ILE A 1 71 ? -7.858 2.161 4.443 1.00 95.31 71 ILE A O 1
ATOM 600 N N . HIS A 1 72 ? -6.621 3.679 3.342 1.00 95.69 72 HIS A N 1
ATOM 601 C CA . HIS A 1 72 ? -7.280 3.453 2.059 1.00 95.69 72 HIS A CA 1
ATOM 602 C C . HIS A 1 72 ? -7.155 1.997 1.589 1.00 95.69 72 HIS A C 1
ATOM 604 O O . HIS A 1 72 ? -8.123 1.440 1.077 1.00 95.69 72 HIS A O 1
ATOM 610 N N . LEU A 1 73 ? -5.999 1.358 1.792 1.00 96.00 73 LEU A N 1
ATOM 611 C CA . LEU A 1 73 ? -5.818 -0.058 1.482 1.00 96.00 73 LEU A CA 1
ATOM 612 C C . LEU A 1 73 ? -6.787 -0.946 2.276 1.00 96.00 73 LEU A C 1
ATOM 614 O O . LEU A 1 73 ? -7.467 -1.769 1.669 1.00 96.00 73 LEU A O 1
ATOM 618 N N . TYR A 1 74 ? -6.889 -0.751 3.594 1.00 96.94 74 TYR A N 1
ATOM 619 C CA . TYR A 1 74 ? -7.807 -1.523 4.439 1.00 96.94 74 TYR A CA 1
ATOM 620 C C . TYR A 1 74 ? -9.280 -1.270 4.096 1.00 96.94 74 TYR A C 1
ATOM 622 O O . TYR A 1 74 ? -10.078 -2.207 4.063 1.00 96.94 74 TYR A O 1
ATOM 630 N N . MET A 1 75 ? -9.642 -0.027 3.763 1.00 96.44 75 MET A N 1
ATOM 631 C CA . MET A 1 75 ? -10.989 0.295 3.284 1.00 96.44 75 MET A CA 1
ATOM 632 C C . MET A 1 75 ? -11.325 -0.461 1.995 1.00 96.44 75 MET A C 1
ATOM 634 O O . MET A 1 75 ? -12.390 -1.065 1.897 1.00 96.44 75 MET A O 1
ATOM 638 N N . GLN A 1 76 ? -10.415 -0.462 1.015 1.00 96.62 76 GLN A N 1
ATOM 639 C CA . GLN A 1 76 ? -10.629 -1.141 -0.269 1.00 96.62 76 GLN A CA 1
ATOM 640 C C . GLN A 1 76 ? -10.601 -2.668 -0.143 1.00 96.62 76 GLN A C 1
ATOM 642 O O . GLN A 1 76 ? -11.258 -3.351 -0.928 1.00 96.62 76 GLN A O 1
ATOM 647 N N . SER A 1 77 ? -9.889 -3.210 0.849 1.00 95.00 77 SER A N 1
ATOM 648 C CA . SER A 1 77 ? -9.905 -4.643 1.153 1.00 95.00 77 SER A CA 1
ATOM 649 C C . SER A 1 77 ? -11.133 -5.088 1.957 1.00 95.00 77 SER A C 1
ATOM 651 O O . SER A 1 77 ? -11.282 -6.282 2.202 1.00 95.00 77 SER A O 1
ATOM 653 N N . GLY A 1 78 ? -11.990 -4.156 2.393 1.00 94.94 78 GLY A N 1
ATOM 654 C CA . GLY A 1 78 ? -13.177 -4.428 3.209 1.00 94.94 78 GLY A CA 1
ATOM 655 C C . GLY A 1 78 ? -12.915 -4.592 4.711 1.00 94.94 78 GLY A C 1
ATOM 656 O O . GLY A 1 78 ? -13.850 -4.868 5.457 1.00 94.94 78 GLY A O 1
ATOM 657 N N . ASP A 1 79 ? -11.683 -4.388 5.186 1.00 95.88 79 ASP A N 1
ATOM 658 C CA . ASP A 1 79 ? -11.351 -4.450 6.618 1.00 95.88 79 ASP A CA 1
ATOM 659 C C . ASP A 1 79 ? -11.530 -3.066 7.260 1.00 95.88 79 ASP A C 1
ATOM 661 O O . ASP A 1 79 ? -10.584 -2.368 7.639 1.00 95.88 79 ASP A O 1
ATOM 665 N N . ILE A 1 80 ? -12.793 -2.640 7.321 1.00 96.31 80 ILE A N 1
ATOM 666 C CA . ILE A 1 80 ? -13.183 -1.308 7.798 1.00 96.31 80 ILE A CA 1
ATOM 667 C C . ILE A 1 80 ? -12.794 -1.110 9.268 1.00 96.31 80 ILE A C 1
ATOM 669 O O . ILE A 1 80 ? -12.335 -0.032 9.640 1.00 96.31 80 ILE A O 1
ATOM 673 N N . ASN A 1 81 ? -12.889 -2.166 10.080 1.00 97.12 81 ASN A N 1
ATOM 674 C CA . ASN A 1 81 ? -12.515 -2.131 11.492 1.00 97.12 81 ASN A CA 1
ATOM 675 C C . ASN A 1 81 ? -11.037 -1.758 11.670 1.00 97.12 81 ASN A C 1
ATOM 677 O O . ASN A 1 81 ? -10.708 -0.913 12.504 1.00 97.12 81 ASN A O 1
ATOM 681 N N . ARG A 1 82 ? -10.128 -2.341 10.874 1.00 94.75 82 ARG A N 1
ATOM 682 C CA . ARG A 1 82 ? -8.713 -1.947 10.926 1.00 94.75 82 ARG A CA 1
ATOM 683 C C . ARG A 1 82 ? -8.471 -0.543 10.398 1.00 94.75 82 ARG A C 1
ATOM 685 O O . ARG A 1 82 ? -7.665 0.179 10.984 1.00 94.75 82 ARG A O 1
ATOM 692 N N . ALA A 1 83 ? -9.157 -0.147 9.327 1.00 95.50 83 ALA A N 1
ATOM 693 C CA . ALA A 1 83 ? -9.058 1.212 8.804 1.00 95.50 83 ALA A CA 1
ATOM 694 C C . ALA A 1 83 ? -9.419 2.254 9.881 1.00 95.50 83 ALA A C 1
ATOM 696 O O . ALA A 1 83 ? -8.672 3.212 10.085 1.00 95.50 83 ALA A O 1
ATOM 697 N N . GLU A 1 84 ? -10.507 2.027 10.621 1.00 95.56 84 GLU A N 1
ATOM 698 C CA . GLU A 1 84 ? -10.955 2.894 11.713 1.00 95.56 84 GLU A CA 1
ATOM 699 C C . GLU A 1 84 ? -9.971 2.911 12.892 1.00 95.56 84 GLU A C 1
ATOM 701 O O . GLU A 1 84 ? -9.612 3.983 13.383 1.00 95.56 84 GLU A O 1
ATOM 706 N N . GLN A 1 85 ? -9.469 1.747 13.318 1.00 93.81 85 GLN A N 1
ATOM 707 C CA . GLN A 1 85 ? -8.473 1.661 14.393 1.00 93.81 85 GLN A CA 1
ATOM 708 C C . GLN A 1 85 ? -7.215 2.480 14.083 1.00 93.81 85 GLN A C 1
ATOM 710 O O . GLN A 1 85 ? -6.715 3.202 14.947 1.00 93.81 85 GLN A O 1
ATOM 715 N N . ILE A 1 86 ? -6.705 2.386 12.853 1.00 91.94 86 ILE A N 1
ATOM 716 C CA . ILE A 1 86 ? -5.509 3.121 12.421 1.00 91.94 86 ILE A CA 1
ATOM 717 C C . ILE A 1 86 ? -5.805 4.619 12.322 1.00 91.94 86 ILE A C 1
ATOM 719 O O . ILE A 1 86 ? -5.015 5.433 12.798 1.00 91.94 86 ILE A O 1
ATOM 723 N N . TYR A 1 87 ? -6.956 4.987 11.756 1.00 92.19 87 TYR A N 1
ATOM 724 C CA . TYR A 1 87 ? -7.385 6.379 11.665 1.00 92.19 87 TYR A CA 1
ATOM 725 C C . TYR A 1 87 ? -7.485 7.039 13.044 1.00 92.19 87 TYR A C 1
ATOM 727 O O . TYR A 1 87 ? -6.951 8.129 13.241 1.00 92.19 87 TYR A O 1
ATOM 735 N N . ASN A 1 88 ? -8.085 6.357 14.020 1.00 92.19 88 ASN A N 1
ATOM 736 C CA . ASN A 1 88 ? -8.201 6.868 15.384 1.00 92.19 88 ASN A CA 1
ATOM 737 C C . ASN A 1 88 ? -6.833 7.027 16.056 1.00 92.19 88 ASN A C 1
ATOM 739 O O . ASN A 1 88 ? -6.594 8.050 16.688 1.00 92.19 88 ASN A O 1
ATOM 743 N N . ARG A 1 89 ? -5.901 6.083 15.855 1.00 87.81 89 ARG A N 1
ATOM 744 C CA . ARG A 1 89 ? -4.521 6.218 16.356 1.00 87.81 89 ARG A CA 1
ATOM 745 C C . ARG A 1 89 ? -3.800 7.424 15.754 1.00 87.81 89 ARG A C 1
ATOM 747 O O . ARG A 1 89 ? -3.144 8.145 16.492 1.00 87.81 89 ARG A O 1
ATOM 754 N N . SER A 1 90 ? -3.976 7.689 14.457 1.00 83.06 90 SER A N 1
ATOM 755 C CA . SER A 1 90 ? -3.306 8.803 13.760 1.00 83.06 90 SER A CA 1
ATOM 756 C C . SER A 1 90 ? -3.779 10.212 14.141 1.00 83.06 90 SER A C 1
ATOM 758 O O . SER A 1 90 ? -3.184 11.192 13.701 1.00 83.06 90 SER A O 1
ATOM 760 N N . LYS A 1 91 ? -4.861 10.329 14.923 1.00 75.50 91 LYS A N 1
ATOM 761 C CA . LYS A 1 91 ? -5.386 11.608 15.433 1.00 75.50 91 LYS A CA 1
ATOM 762 C C . LYS A 1 91 ? -4.814 12.018 16.791 1.00 75.50 91 LYS A C 1
ATOM 764 O O . LYS A 1 91 ? -5.147 13.106 17.259 1.00 75.50 91 LYS A O 1
ATOM 769 N N . THR A 1 92 ? -4.051 11.134 17.425 1.00 58.81 92 THR A N 1
ATOM 770 C CA . THR A 1 92 ? -3.503 11.304 18.780 1.00 58.81 92 THR A CA 1
ATOM 771 C C . THR A 1 92 ? -2.092 11.852 18.701 1.00 58.81 92 THR A C 1
ATOM 773 O O . THR A 1 92 ? -1.767 12.722 19.535 1.00 58.81 92 THR A O 1
#

Radius of gyration: 12.61 Å; chains: 1; bounding box: 32×21×34 Å

Foldseek 3Di:
DVVCVVVVVLVVLLVVLVVCCVVCVPPCDPVSLLSNLQSCLSVVVLVSNVVSCVVCVVVQLPDLSSLVSVLSSCVSPVVNVVSVVSVVSSVD

Secondary structure (DSSP, 8-state):
-HHHHHTT-HHHHHHHHHHHHHHHGGG--HHHHHHHHHHHHHTT-HHHHHHHHHHTHHHHHT-HHHHHHHHHHHHHTT-HHHHHHHHHHTT-

Sequence (92 aa):
MKNLNDRKEYRKALDLFYEYEHKNKEMISDVVINQALKSFTNIKDFQGGLHIFKKYSSRIENNNYIIASLIHLYMQSGDINRAEQIYNRSKT

pLDDT: mean 93.52, std 5.49, range [58.81, 98.38]